Protein AF-A0A550HP83-F1 (afdb_monomer_lite)

Structure (mmCIF, N/CA/C/O backbone):
data_AF-A0A550HP83-F1
#
_entry.id   A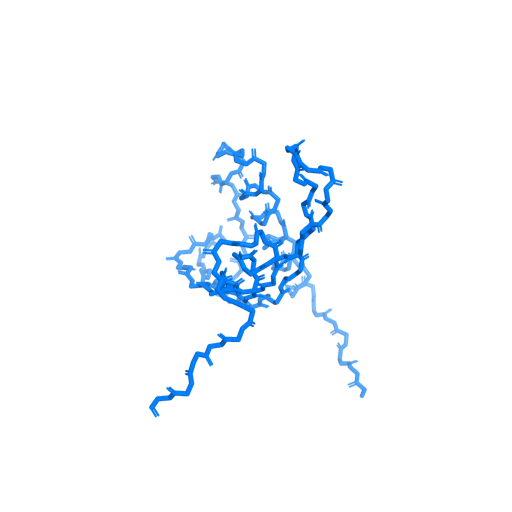F-A0A550HP83-F1
#
loop_
_atom_site.group_PDB
_atom_site.id
_atom_site.type_symbol
_atom_site.label_atom_id
_atom_site.label_alt_id
_atom_site.label_comp_id
_atom_site.label_asym_id
_atom_site.label_entity_id
_atom_site.label_seq_id
_atom_site.pdbx_PDB_ins_code
_atom_site.Cartn_x
_atom_site.Cartn_y
_atom_site.Cartn_z
_atom_site.occupancy
_atom_site.B_iso_or_equiv
_atom_site.auth_seq_id
_atom_site.auth_comp_id
_atom_site.auth_asym_id
_atom_site.auth_atom_id
_atom_site.pdbx_PDB_model_num
ATOM 1 N N . MET A 1 1 ? 19.619 -14.300 10.048 1.00 37.03 1 MET A N 1
ATOM 2 C CA . MET A 1 1 ? 20.664 -13.731 9.173 1.00 37.03 1 MET A CA 1
ATOM 3 C C . MET A 1 1 ? 19.983 -13.416 7.849 1.00 37.03 1 MET A C 1
ATOM 5 O O . MET A 1 1 ? 19.588 -14.354 7.173 1.00 37.03 1 MET A O 1
ATOM 9 N N . SER A 1 2 ? 19.677 -12.144 7.570 1.00 48.91 2 SER A N 1
ATOM 10 C CA . SER A 1 2 ? 18.970 -11.773 6.333 1.00 48.91 2 SER A CA 1
ATOM 11 C C . SER A 1 2 ? 19.954 -11.821 5.171 1.00 48.91 2 SER A C 1
ATOM 13 O O . SER A 1 2 ? 21.043 -11.266 5.288 1.00 48.91 2 SER A O 1
ATOM 15 N N . ALA A 1 3 ? 19.597 -12.496 4.081 1.00 62.59 3 ALA A N 1
ATOM 16 C CA . ALA A 1 3 ? 20.375 -12.430 2.851 1.00 62.59 3 ALA A CA 1
ATOM 17 C C . ALA A 1 3 ? 20.315 -10.999 2.287 1.00 62.59 3 ALA A C 1
ATOM 19 O O . ALA A 1 3 ? 19.254 -10.371 2.305 1.00 62.59 3 ALA A O 1
ATOM 20 N N . GLU A 1 4 ? 21.451 -10.489 1.814 1.00 68.31 4 GLU A N 1
ATOM 21 C CA . GLU A 1 4 ? 21.527 -9.219 1.084 1.00 68.31 4 GLU A CA 1
ATOM 22 C C . GLU A 1 4 ? 20.687 -9.310 -0.204 1.00 68.31 4 GLU A C 1
ATOM 24 O O . GLU A 1 4 ? 20.800 -10.296 -0.942 1.00 68.31 4 GLU A O 1
ATOM 29 N N . PRO A 1 5 ? 19.836 -8.313 -0.502 1.00 74.00 5 PRO A N 1
ATOM 30 C CA . PRO A 1 5 ? 19.007 -8.338 -1.697 1.00 74.00 5 PRO A CA 1
ATOM 31 C C . PRO A 1 5 ? 19.849 -8.204 -2.973 1.00 74.00 5 PRO A C 1
ATOM 33 O O . PRO A 1 5 ? 20.758 -7.375 -3.068 1.00 74.00 5 PRO A O 1
ATOM 36 N N . THR A 1 6 ? 19.503 -9.005 -3.982 1.00 84.81 6 THR A N 1
ATOM 37 C CA . THR A 1 6 ? 20.122 -8.971 -5.314 1.00 84.81 6 THR A CA 1
ATOM 38 C C . THR A 1 6 ? 19.855 -7.640 -6.027 1.00 84.81 6 THR A C 1
ATOM 40 O O . THR A 1 6 ? 18.916 -6.919 -5.688 1.00 84.81 6 THR A O 1
ATOM 43 N N . ALA A 1 7 ? 20.651 -7.313 -7.052 1.00 82.44 7 ALA A N 1
ATOM 44 C CA . ALA A 1 7 ? 20.429 -6.115 -7.871 1.00 82.44 7 ALA A CA 1
ATOM 45 C C . ALA A 1 7 ? 19.024 -6.099 -8.505 1.00 82.44 7 ALA A C 1
ATOM 47 O O . ALA A 1 7 ? 18.352 -5.071 -8.493 1.00 82.44 7 ALA A O 1
ATOM 48 N N . LEU A 1 8 ? 18.549 -7.267 -8.950 1.00 78.94 8 LEU A N 1
ATOM 49 C CA . LEU A 1 8 ? 17.195 -7.449 -9.465 1.00 78.94 8 LEU A CA 1
ATOM 50 C C . LEU A 1 8 ? 16.121 -7.167 -8.406 1.00 78.94 8 LEU A C 1
ATOM 52 O O . LEU A 1 8 ? 15.152 -6.467 -8.675 1.00 78.94 8 LEU A O 1
ATOM 56 N N . SER A 1 9 ? 16.304 -7.673 -7.184 1.00 78.12 9 SER A N 1
ATOM 57 C CA . SER A 1 9 ? 15.377 -7.421 -6.074 1.00 78.12 9 SER A CA 1
ATOM 58 C C . SER A 1 9 ? 15.269 -5.926 -5.747 1.00 78.12 9 SER A C 1
ATOM 60 O O . SER A 1 9 ? 14.172 -5.423 -5.510 1.00 78.12 9 SER A O 1
ATOM 62 N N . LYS A 1 10 ? 16.387 -5.190 -5.818 1.00 82.19 10 LYS A N 1
ATOM 63 C CA . LYS A 1 10 ? 16.417 -3.733 -5.609 1.00 82.19 10 LYS A CA 1
ATOM 64 C C . LYS A 1 10 ? 15.654 -2.973 -6.701 1.00 82.19 10 LYS A C 1
ATOM 66 O O . LYS A 1 10 ? 14.807 -2.154 -6.361 1.00 82.19 10 LYS A O 1
ATOM 71 N N . LEU A 1 11 ? 15.892 -3.287 -7.978 1.00 82.19 11 LEU A N 1
ATOM 72 C CA . LEU A 1 11 ? 15.174 -2.677 -9.109 1.00 82.19 11 LEU A CA 1
ATOM 73 C C . LEU A 1 11 ? 13.666 -2.948 -9.031 1.00 82.19 11 LEU A C 1
ATOM 75 O O . LEU A 1 11 ? 12.838 -2.049 -9.137 1.00 82.19 11 LEU A O 1
ATOM 79 N N . ASN A 1 12 ? 13.305 -4.202 -8.785 1.00 82.81 12 ASN A N 1
ATOM 80 C CA . ASN A 1 12 ? 11.921 -4.624 -8.638 1.00 82.81 12 ASN A CA 1
ATOM 81 C C . ASN A 1 12 ? 11.208 -3.893 -7.483 1.00 82.81 12 ASN A C 1
ATOM 83 O O . ASN A 1 12 ? 10.051 -3.495 -7.620 1.00 82.81 12 ASN A O 1
ATOM 87 N N . ALA A 1 13 ? 11.889 -3.693 -6.351 1.00 80.94 13 ALA A N 1
ATOM 88 C CA . ALA A 1 13 ? 11.354 -2.927 -5.229 1.00 80.94 13 ALA A CA 1
ATOM 89 C C . ALA A 1 13 ? 11.152 -1.445 -5.584 1.00 80.94 13 ALA A C 1
ATOM 91 O O . ALA A 1 13 ? 10.127 -0.869 -5.225 1.00 80.94 13 ALA A O 1
ATOM 92 N N . GLU A 1 14 ? 12.085 -0.840 -6.320 1.00 84.44 14 GLU A N 1
ATOM 93 C CA . GLU A 1 14 ? 11.973 0.542 -6.798 1.00 84.44 14 GLU A CA 1
ATOM 94 C C . GLU A 1 14 ? 10.740 0.739 -7.689 1.00 84.44 14 GLU A C 1
ATOM 96 O O . GLU A 1 14 ? 9.963 1.670 -7.477 1.00 84.44 14 GLU A O 1
ATOM 101 N N . VAL A 1 15 ? 10.496 -0.191 -8.615 1.00 83.81 15 VAL A N 1
ATOM 102 C CA . VAL A 1 15 ? 9.313 -0.184 -9.489 1.00 83.81 15 VAL A CA 1
ATOM 103 C C . VAL A 1 15 ? 8.019 -0.210 -8.680 1.00 83.81 15 VAL A C 1
ATOM 105 O O . VAL A 1 15 ? 7.096 0.557 -8.959 1.00 83.81 15 VAL A O 1
ATOM 108 N N . VAL A 1 16 ? 7.949 -1.051 -7.644 1.00 79.75 16 VAL A N 1
ATOM 109 C CA . VAL A 1 16 ? 6.762 -1.114 -6.784 1.00 79.75 16 VAL A CA 1
ATOM 110 C C . VAL A 1 16 ? 6.600 0.153 -5.947 1.00 79.75 16 VAL A C 1
ATOM 112 O O . VAL A 1 16 ? 5.487 0.658 -5.823 1.00 79.75 16 VAL A O 1
ATOM 115 N N . LEU A 1 17 ? 7.679 0.698 -5.386 1.00 83.12 17 LEU A N 1
ATOM 116 C CA . LEU A 1 17 ? 7.619 1.945 -4.616 1.00 83.12 17 LEU A CA 1
ATOM 117 C C . LEU A 1 17 ? 7.177 3.127 -5.488 1.00 83.12 17 LEU A C 1
ATOM 119 O O . LEU A 1 17 ? 6.402 3.969 -5.031 1.00 83.12 17 LEU A O 1
ATOM 123 N N . ARG A 1 18 ? 7.610 3.170 -6.752 1.00 83.38 18 ARG A N 1
ATOM 124 C CA . ARG A 1 18 ? 7.149 4.161 -7.729 1.00 83.38 18 ARG A CA 1
ATOM 125 C C . ARG A 1 18 ? 5.662 3.984 -8.045 1.00 83.38 18 ARG A C 1
ATOM 127 O O . ARG A 1 18 ? 4.926 4.961 -7.992 1.00 83.38 18 ARG A O 1
ATOM 134 N N . TYR A 1 19 ? 5.188 2.750 -8.243 1.00 82.38 19 TYR A N 1
ATOM 135 C CA . TYR A 1 19 ? 3.750 2.473 -8.360 1.00 82.38 19 TYR A CA 1
ATOM 136 C C . TYR A 1 19 ? 2.954 2.949 -7.135 1.00 82.38 19 TYR A C 1
ATOM 138 O O . TYR A 1 19 ? 1.907 3.574 -7.286 1.00 82.38 19 TYR A O 1
ATOM 146 N N . LEU A 1 20 ? 3.431 2.663 -5.916 1.00 78.75 20 LEU A N 1
ATOM 147 C CA . LEU A 1 20 ? 2.763 3.088 -4.682 1.00 78.75 20 LEU A CA 1
ATOM 148 C C . LEU A 1 20 ? 2.619 4.607 -4.619 1.00 78.75 20 LEU A C 1
ATOM 150 O O . LEU A 1 20 ? 1.528 5.094 -4.342 1.00 78.75 20 LEU A O 1
ATOM 154 N N . ARG A 1 21 ? 3.690 5.333 -4.942 1.00 82.62 21 ARG A N 1
ATOM 155 C CA . ARG A 1 21 ? 3.678 6.795 -5.020 1.00 82.62 21 ARG A CA 1
ATOM 156 C C . ARG A 1 21 ? 2.635 7.289 -6.018 1.00 82.62 21 ARG A C 1
ATOM 158 O O . ARG A 1 21 ? 1.813 8.117 -5.656 1.00 82.62 21 ARG A O 1
ATOM 165 N N . VAL A 1 22 ? 2.641 6.749 -7.236 1.00 82.75 22 VAL A N 1
ATOM 166 C CA . VAL A 1 22 ? 1.677 7.108 -8.286 1.00 82.75 22 VAL A CA 1
ATOM 167 C C . VAL A 1 22 ? 0.236 6.849 -7.845 1.00 82.75 22 VAL A C 1
ATOM 169 O O . VAL 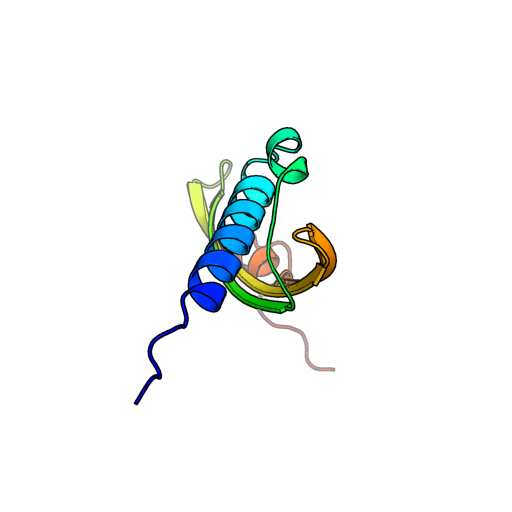A 1 22 ? -0.647 7.669 -8.082 1.00 82.75 22 VAL A O 1
ATOM 172 N N . PHE A 1 23 ? -0.016 5.730 -7.165 1.00 76.75 23 PHE A N 1
ATOM 173 C CA . PHE A 1 23 ? -1.332 5.419 -6.613 1.00 76.75 23 PHE A CA 1
ATOM 174 C C . PHE A 1 23 ? -1.799 6.476 -5.599 1.00 76.75 23 PHE A C 1
ATOM 176 O O . PHE A 1 23 ? -2.968 6.863 -5.610 1.00 76.75 23 PHE A O 1
ATOM 183 N N . GLU A 1 24 ? -0.900 6.959 -4.741 1.00 78.00 24 GLU A N 1
ATOM 184 C CA . GLU A 1 24 ? -1.210 7.997 -3.753 1.00 78.00 24 GLU A CA 1
ATOM 185 C C . GLU A 1 24 ? -1.414 9.373 -4.384 1.00 78.00 24 GLU A C 1
ATOM 187 O O . GLU A 1 24 ? -2.377 10.066 -4.056 1.00 78.00 24 GLU A O 1
ATOM 192 N N . THR A 1 25 ? -0.530 9.768 -5.300 1.00 81.69 25 THR A N 1
ATOM 193 C CA . THR A 1 25 ? -0.581 11.080 -5.961 1.00 81.69 25 THR A CA 1
ATOM 194 C C . THR A 1 25 ? -1.633 11.146 -7.062 1.00 81.69 25 THR A C 1
ATOM 196 O O . THR A 1 25 ? -2.009 12.240 -7.477 1.00 81.69 25 THR A O 1
ATOM 199 N N . ARG A 1 26 ? -2.130 9.989 -7.516 1.00 76.06 26 ARG A N 1
ATOM 200 C CA . ARG A 1 26 ? -3.002 9.821 -8.688 1.00 76.06 26 ARG A CA 1
ATOM 201 C C . ARG A 1 26 ? -2.375 10.338 -9.990 1.00 76.06 26 ARG A C 1
ATOM 203 O O . ARG A 1 26 ? -3.101 10.737 -10.898 1.00 76.06 26 ARG A O 1
ATOM 210 N N . ASP A 1 27 ? -1.047 10.311 -10.092 1.00 81.56 27 ASP A N 1
ATOM 211 C CA . ASP A 1 27 ? -0.306 10.724 -11.292 1.00 81.56 27 ASP A CA 1
ATOM 212 C C . ASP A 1 27 ? -0.297 9.608 -12.352 1.00 81.56 27 ASP A C 1
ATOM 214 O O . ASP A 1 27 ? 0.631 8.806 -12.459 1.00 81.56 27 ASP A O 1
ATOM 218 N N . LEU A 1 28 ? -1.394 9.498 -13.102 1.00 70.56 28 LEU A N 1
ATOM 219 C CA . LEU A 1 28 ? -1.612 8.390 -14.037 1.00 70.56 28 LEU A CA 1
ATOM 220 C C . LEU A 1 28 ? -0.651 8.384 -15.237 1.00 70.56 28 LEU A C 1
ATOM 222 O O . LEU A 1 28 ? -0.469 7.323 -15.835 1.00 70.56 28 LEU A O 1
ATOM 226 N N . ASP A 1 29 ? -0.031 9.515 -15.576 1.00 75.19 29 ASP A N 1
ATOM 227 C CA . ASP A 1 29 ? 0.910 9.599 -16.698 1.00 75.19 29 ASP A CA 1
ATOM 228 C C . ASP A 1 29 ? 2.233 8.892 -16.356 1.00 75.19 29 ASP A C 1
ATOM 230 O O . ASP A 1 29 ? 2.803 8.182 -17.187 1.00 75.19 29 ASP A O 1
ATOM 234 N N . GLU A 1 30 ? 2.677 8.979 -15.098 1.00 70.62 30 GLU A N 1
ATOM 235 C CA . GLU A 1 30 ? 3.879 8.299 -14.600 1.00 70.62 30 GLU A CA 1
ATOM 236 C C . GLU A 1 30 ? 3.728 6.759 -14.568 1.00 70.62 30 GLU A C 1
ATOM 238 O O . GLU A 1 30 ? 4.714 6.017 -14.648 1.00 70.62 30 GLU A O 1
ATOM 243 N N . LEU A 1 31 ? 2.491 6.253 -14.500 1.00 66.25 31 LEU A N 1
ATOM 244 C CA . LEU A 1 31 ? 2.191 4.818 -14.429 1.00 66.25 31 LEU A CA 1
ATOM 245 C C . LEU A 1 31 ? 2.619 4.049 -15.689 1.00 66.25 31 LEU A C 1
ATOM 247 O O . LEU A 1 31 ? 2.947 2.862 -15.607 1.00 66.25 31 LEU A O 1
ATOM 251 N N . ALA A 1 32 ? 2.602 4.702 -16.854 1.00 60.47 32 ALA A N 1
ATOM 252 C CA . ALA A 1 32 ? 2.771 4.051 -18.152 1.00 60.47 32 ALA A CA 1
ATOM 253 C C .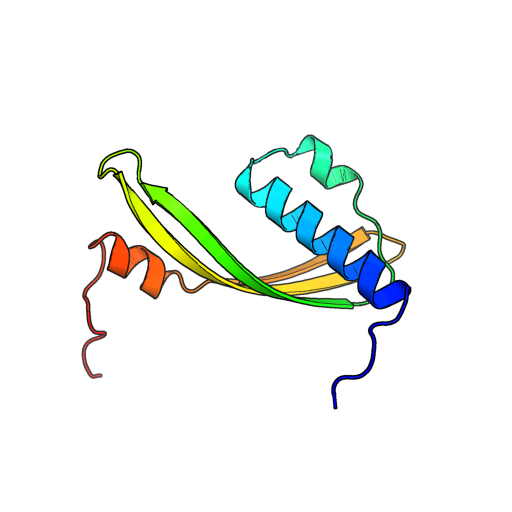 ALA A 1 32 ? 4.184 3.477 -18.401 1.00 60.47 32 ALA A C 1
ATOM 255 O O . ALA A 1 32 ? 4.366 2.694 -19.335 1.00 60.47 32 ALA A O 1
ATOM 256 N N . GLU A 1 33 ? 5.176 3.818 -17.571 1.00 63.19 33 GLU A N 1
ATOM 257 C CA . GLU A 1 33 ? 6.605 3.580 -17.840 1.00 63.19 33 GLU A CA 1
ATOM 258 C C . GLU A 1 33 ? 7.318 2.650 -16.829 1.00 63.19 33 GLU A C 1
ATOM 260 O O . GLU A 1 33 ? 8.528 2.753 -16.624 1.00 63.19 33 GLU A O 1
ATOM 265 N N . LEU A 1 34 ? 6.606 1.751 -16.144 1.00 65.56 34 LEU A N 1
ATOM 266 C CA . LEU A 1 34 ? 7.192 0.906 -15.084 1.00 65.56 34 LEU A CA 1
ATOM 267 C C . LEU A 1 34 ? 7.758 -0.437 -15.590 1.00 65.56 34 LEU A C 1
ATOM 269 O O . LEU A 1 34 ? 7.002 -1.212 -16.167 1.00 65.56 34 LEU A O 1
ATOM 273 N N . VAL A 1 35 ? 9.041 -0.745 -15.288 1.00 63.38 35 VAL A N 1
ATOM 274 C CA . VAL A 1 35 ? 9.809 -1.892 -15.842 1.00 63.38 35 VAL A CA 1
ATOM 275 C C . VAL A 1 35 ? 10.534 -2.782 -14.811 1.00 63.38 35 VAL A C 1
ATOM 277 O O . VAL A 1 35 ? 11.469 -2.314 -14.180 1.00 63.38 35 VAL A O 1
ATOM 280 N N . ALA A 1 36 ? 10.175 -4.080 -14.688 1.00 65.25 36 ALA A N 1
ATOM 281 C CA . ALA A 1 36 ? 10.907 -5.119 -13.922 1.00 65.25 36 ALA A CA 1
ATOM 282 C C . ALA A 1 36 ? 10.684 -6.596 -14.398 1.00 65.25 36 ALA A C 1
ATOM 284 O O . ALA A 1 36 ? 9.813 -6.843 -15.232 1.00 65.25 36 ALA A O 1
ATOM 285 N N . GLU A 1 37 ? 11.471 -7.577 -13.902 1.00 64.12 37 GLU A N 1
ATOM 286 C CA . GLU A 1 37 ? 11.614 -8.911 -14.551 1.00 64.12 37 GLU A CA 1
ATOM 287 C C . GLU A 1 37 ? 10.509 -9.956 -14.260 1.00 64.12 37 GLU A C 1
ATOM 289 O O . GLU A 1 37 ? 9.912 -10.403 -15.229 1.00 64.12 37 GLU A O 1
ATOM 294 N N . ASP A 1 38 ? 10.181 -10.341 -13.008 1.00 77.19 38 ASP A N 1
ATOM 295 C CA . ASP A 1 38 ? 9.324 -11.540 -12.783 1.00 77.19 38 ASP A CA 1
ATOM 296 C C . ASP A 1 38 ? 8.157 -11.395 -11.772 1.00 77.19 38 ASP A C 1
ATOM 298 O O . ASP A 1 38 ? 6.988 -11.447 -12.163 1.00 77.19 38 ASP A O 1
ATOM 302 N N . ARG A 1 39 ? 8.400 -11.245 -10.457 1.00 81.38 39 ARG A N 1
ATOM 303 C CA . ARG A 1 39 ? 7.338 -11.068 -9.431 1.00 81.38 39 ARG A CA 1
ATOM 304 C C . ARG A 1 39 ? 7.830 -10.322 -8.197 1.00 81.38 39 ARG A C 1
ATOM 306 O O . ARG A 1 39 ? 8.979 -10.489 -7.792 1.00 81.38 39 ARG A O 1
ATOM 313 N N . VAL A 1 40 ? 6.939 -9.564 -7.555 1.00 83.75 40 VAL A N 1
ATOM 314 C CA . VAL A 1 40 ? 7.234 -8.834 -6.308 1.00 83.75 40 VAL A CA 1
ATOM 315 C C . VAL A 1 40 ? 6.030 -8.850 -5.384 1.00 83.75 40 VAL A C 1
ATOM 317 O O . VAL A 1 40 ? 4.913 -8.616 -5.835 1.00 83.75 40 VAL A O 1
ATOM 320 N N . ALA A 1 41 ? 6.264 -9.066 -4.090 1.00 82.88 41 ALA A N 1
ATOM 321 C CA . ALA A 1 41 ? 5.278 -8.824 -3.047 1.00 82.88 41 ALA A CA 1
ATOM 322 C C . ALA A 1 41 ? 5.791 -7.742 -2.094 1.00 82.88 41 ALA A C 1
ATOM 324 O O . ALA A 1 41 ? 6.957 -7.757 -1.701 1.00 82.88 41 ALA A O 1
ATOM 325 N N . THR A 1 42 ? 4.919 -6.816 -1.711 1.00 83.06 42 THR A N 1
ATOM 326 C CA . THR A 1 42 ? 5.235 -5.738 -0.774 1.00 83.06 42 THR A CA 1
ATOM 327 C C . THR A 1 42 ? 4.160 -5.637 0.285 1.00 83.06 42 THR A C 1
ATOM 329 O O . THR A 1 42 ? 2.985 -5.485 -0.050 1.00 83.06 42 THR A O 1
ATOM 332 N N . ALA A 1 43 ? 4.567 -5.653 1.550 1.00 85.69 43 ALA A N 1
ATOM 333 C CA . ALA A 1 43 ? 3.757 -5.089 2.617 1.00 85.69 43 ALA A CA 1
ATOM 334 C C . ALA A 1 43 ? 3.981 -3.574 2.644 1.00 85.69 43 ALA A C 1
ATOM 336 O O . ALA A 1 43 ? 5.104 -3.113 2.429 1.00 85.69 43 ALA A O 1
ATOM 337 N N . PHE A 1 44 ? 2.925 -2.807 2.885 1.00 86.81 44 PHE A N 1
ATOM 338 C CA . PHE A 1 44 ? 3.006 -1.357 2.983 1.00 86.81 44 PHE A CA 1
ATOM 339 C C . PHE A 1 44 ? 2.310 -0.852 4.242 1.00 86.81 44 PHE A C 1
ATOM 341 O O . PHE A 1 44 ? 1.354 -1.459 4.729 1.00 86.81 44 PHE A O 1
ATOM 348 N N . THR A 1 45 ? 2.780 0.304 4.700 1.00 90.06 45 THR A N 1
ATOM 349 C CA . THR A 1 45 ? 2.123 1.158 5.686 1.00 90.06 45 THR A CA 1
ATOM 350 C C . THR A 1 45 ? 2.135 2.568 5.118 1.00 90.06 45 THR A C 1
ATOM 352 O O . THR A 1 45 ? 3.207 3.086 4.810 1.00 90.06 45 THR A O 1
ATOM 355 N N . LEU A 1 46 ? 0.960 3.163 4.954 1.00 89.62 46 LEU A N 1
ATOM 356 C CA . LEU A 1 46 ? 0.769 4.521 4.454 1.00 89.62 46 LEU A CA 1
ATOM 357 C C . LEU A 1 46 ? 0.097 5.345 5.549 1.00 89.62 46 LEU A C 1
ATOM 359 O O . LEU A 1 46 ? -0.837 4.864 6.194 1.00 89.62 46 LEU A O 1
ATOM 363 N N . THR A 1 47 ? 0.574 6.568 5.757 1.00 90.00 47 THR A N 1
ATOM 364 C CA . THR A 1 47 ? 0.013 7.496 6.743 1.00 90.00 47 THR A CA 1
ATOM 365 C C . THR A 1 47 ? -0.563 8.702 6.018 1.00 90.00 47 THR A C 1
ATOM 367 O O . THR A 1 47 ? 0.129 9.330 5.221 1.00 90.00 47 THR A O 1
ATOM 370 N N . TYR A 1 48 ? -1.816 9.035 6.315 1.00 86.25 48 TYR A N 1
ATOM 371 C CA . TYR A 1 48 ? -2.537 10.165 5.734 1.00 86.25 48 TYR A CA 1
ATOM 372 C C . TYR A 1 48 ? -3.008 11.105 6.830 1.00 86.25 48 TYR A C 1
ATOM 374 O O . TYR A 1 48 ? -3.559 10.642 7.823 1.00 86.25 48 TYR A O 1
ATOM 382 N N . THR A 1 49 ? -2.900 12.411 6.623 1.00 90.38 49 THR A N 1
ATOM 383 C CA . THR A 1 49 ? -3.573 13.383 7.489 1.00 90.38 49 THR A CA 1
ATOM 384 C C . THR A 1 49 ? -4.992 13.614 6.970 1.00 90.38 49 THR A C 1
ATOM 386 O O . THR A 1 49 ? -5.201 13.924 5.801 1.00 90.38 49 THR A O 1
ATOM 389 N N . HIS A 1 50 ? -5.993 13.430 7.826 1.00 88.38 50 HIS A N 1
ATOM 390 C CA . HIS A 1 50 ? -7.399 13.591 7.473 1.00 88.38 50 HIS A CA 1
ATOM 391 C C . HIS A 1 50 ? -7.806 15.065 7.499 1.00 88.38 50 HIS A C 1
ATOM 393 O O . HIS A 1 50 ? -8.079 15.597 8.576 1.00 88.38 50 HIS A O 1
ATOM 399 N N . ASP A 1 51 ? -7.938 15.697 6.334 1.00 85.94 51 ASP A N 1
ATOM 400 C CA . ASP A 1 51 ? -8.190 17.141 6.181 1.00 85.94 51 ASP A CA 1
ATOM 401 C C . ASP A 1 51 ? -9.281 17.710 7.102 1.00 85.94 51 ASP A C 1
ATOM 403 O O . ASP A 1 51 ? -9.104 18.766 7.703 1.00 85.94 51 ASP A O 1
ATOM 407 N N . LEU A 1 52 ? -10.404 16.999 7.275 1.00 86.81 52 LEU A N 1
ATOM 408 C CA . LEU A 1 52 ? -11.515 17.487 8.104 1.00 86.81 52 LEU A CA 1
ATOM 409 C C . LEU A 1 52 ? -11.246 17.419 9.614 1.00 86.81 52 LEU A C 1
ATOM 411 O O . LEU A 1 52 ? -11.867 18.160 10.368 1.00 86.81 52 LEU A O 1
ATOM 415 N N . THR A 1 53 ? -10.396 16.495 10.079 1.00 87.44 53 THR A N 1
ATOM 416 C CA . THR A 1 53 ? -10.169 16.286 11.528 1.00 87.44 53 THR A CA 1
ATOM 417 C C . THR A 1 53 ? -8.746 16.606 11.972 1.00 87.44 53 THR A C 1
ATOM 419 O O . THR A 1 53 ? -8.490 16.654 13.171 1.00 87.44 53 THR A O 1
ATOM 422 N N . GLY A 1 54 ? -7.819 16.798 11.031 1.00 90.75 54 GLY A N 1
ATOM 423 C CA . GLY A 1 54 ? -6.388 16.958 11.280 1.00 90.75 54 GLY A CA 1
ATOM 424 C C . GLY A 1 54 ? -5.704 15.715 11.858 1.00 90.75 54 GLY A C 1
ATOM 425 O O . GLY A 1 54 ? -4.544 15.796 12.242 1.00 90.75 54 GLY A O 1
ATOM 426 N N . ARG A 1 55 ? -6.408 14.581 11.972 1.00 90.44 55 ARG A N 1
ATOM 427 C CA . ARG A 1 55 ? -5.862 13.350 12.553 1.00 90.44 55 ARG A CA 1
ATOM 428 C C . ARG A 1 55 ? -5.103 12.550 11.512 1.00 90.44 55 ARG A C 1
ATOM 430 O O . ARG A 1 55 ? -5.587 12.398 10.393 1.00 90.44 55 ARG A O 1
ATOM 437 N N . ASP A 1 56 ? -3.990 11.961 11.923 1.00 93.81 56 ASP A N 1
ATOM 438 C CA . ASP A 1 56 ? -3.292 10.983 11.102 1.00 93.81 56 ASP A CA 1
ATOM 439 C C . ASP A 1 56 ? -4.017 9.632 11.137 1.00 93.81 56 ASP A C 1
ATOM 441 O O . ASP A 1 56 ? -4.453 9.153 12.186 1.00 93.81 56 ASP A O 1
ATOM 445 N N . LEU A 1 57 ? -4.145 9.023 9.966 1.00 93.81 57 LEU A N 1
ATOM 446 C CA . LEU A 1 57 ? -4.741 7.719 9.721 1.00 93.81 57 LEU A CA 1
ATOM 447 C C . LEU A 1 57 ? -3.676 6.816 9.122 1.00 93.81 57 LEU A C 1
ATOM 449 O O . LEU A 1 57 ? -2.938 7.232 8.232 1.00 93.81 57 LEU A O 1
ATOM 453 N N . THR A 1 58 ? -3.621 5.571 9.575 1.00 94.00 58 THR A N 1
ATOM 454 C CA . THR A 1 58 ? -2.693 4.573 9.044 1.00 94.00 58 THR A CA 1
ATOM 455 C C . THR A 1 58 ? -3.446 3.534 8.227 1.00 94.00 58 THR A C 1
ATOM 457 O O . THR A 1 58 ? -4.420 2.951 8.698 1.00 94.00 58 THR A O 1
ATOM 460 N N . MET A 1 59 ? -2.973 3.259 7.019 1.00 92.69 59 MET A N 1
ATOM 461 C CA . MET A 1 59 ? -3.465 2.189 6.162 1.00 92.69 59 MET A CA 1
ATOM 462 C C . MET A 1 59 ? -2.351 1.177 5.935 1.00 92.69 59 MET A C 1
ATOM 464 O O . MET A 1 59 ? -1.249 1.537 5.528 1.00 92.69 59 MET A O 1
ATOM 468 N N . THR A 1 60 ? -2.639 -0.095 6.170 1.00 93.19 60 THR A N 1
ATOM 469 C CA . THR A 1 60 ? -1.706 -1.189 5.899 1.00 93.19 60 THR A CA 1
ATOM 470 C C . THR A 1 60 ? -2.265 -2.097 4.819 1.00 93.19 60 THR A C 1
ATOM 472 O O . THR A 1 60 ? -3.465 -2.111 4.538 1.00 93.19 60 THR A O 1
ATOM 475 N N . GLY A 1 61 ? -1.392 -2.865 4.184 1.00 91.06 61 GLY A N 1
ATOM 476 C CA . GLY A 1 61 ? -1.829 -3.861 3.223 1.00 91.06 61 GLY A CA 1
ATOM 477 C C . GLY A 1 61 ? -0.680 -4.610 2.589 1.00 91.06 61 GLY A C 1
ATOM 478 O O . GLY A 1 61 ? 0.495 -4.389 2.893 1.00 91.06 61 GLY A O 1
ATOM 479 N N . ILE A 1 62 ? -1.043 -5.512 1.688 1.00 88.19 62 ILE A N 1
ATOM 480 C CA . ILE A 1 62 ? -0.114 -6.313 0.904 1.00 88.19 62 ILE A CA 1
ATOM 481 C C . ILE A 1 62 ? -0.477 -6.151 -0.564 1.00 88.19 62 ILE A C 1
ATOM 483 O O . ILE A 1 62 ? -1.646 -6.164 -0.944 1.00 88.19 62 ILE A O 1
ATOM 487 N N . LYS A 1 63 ? 0.544 -6.013 -1.401 1.00 87.44 63 LYS A N 1
ATOM 488 C CA . LYS A 1 63 ? 0.423 -5.966 -2.855 1.00 87.44 63 LYS A CA 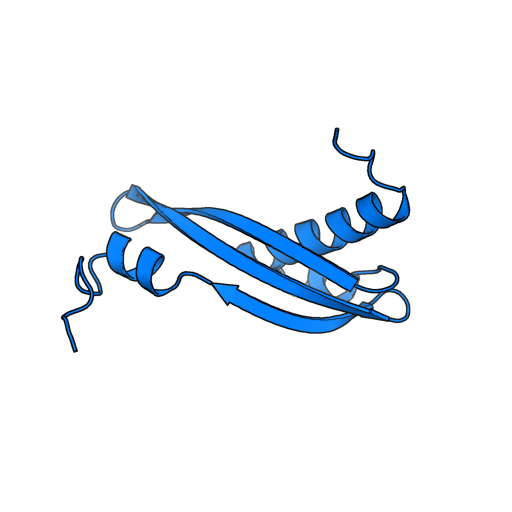1
ATOM 489 C C . LYS A 1 63 ? 1.334 -7.018 -3.468 1.00 87.44 63 LYS A C 1
ATOM 491 O O . LYS A 1 63 ? 2.429 -7.255 -2.966 1.00 87.44 63 LYS A O 1
ATOM 496 N N . SER A 1 64 ? 0.874 -7.639 -4.540 1.00 86.00 64 SER A N 1
ATOM 497 C CA . SER A 1 64 ? 1.568 -8.648 -5.324 1.00 86.00 64 SER A CA 1
ATOM 498 C C . SER A 1 64 ? 1.470 -8.275 -6.794 1.00 86.00 64 SER A C 1
ATOM 500 O O . SER A 1 64 ? 0.399 -7.926 -7.294 1.00 86.00 64 SER A O 1
ATOM 502 N N . TYR A 1 65 ? 2.597 -8.356 -7.484 1.00 86.88 65 TYR A N 1
ATOM 503 C CA . TYR A 1 65 ? 2.729 -7.965 -8.877 1.00 86.88 65 TYR A CA 1
ATOM 504 C C . TYR A 1 65 ? 3.330 -9.125 -9.656 1.00 86.88 65 TYR A C 1
ATOM 506 O O . TYR A 1 65 ? 4.348 -9.694 -9.242 1.00 86.88 65 TYR A O 1
ATOM 514 N N . ARG A 1 66 ? 2.727 -9.451 -10.802 1.00 86.62 66 ARG A N 1
ATOM 515 C CA . ARG A 1 66 ? 3.406 -10.216 -11.851 1.00 86.62 66 ARG A CA 1
ATOM 516 C C . ARG A 1 66 ? 3.936 -9.246 -12.881 1.00 86.62 66 ARG A C 1
ATOM 518 O O . ARG A 1 66 ? 3.205 -8.369 -13.346 1.00 86.62 66 ARG A O 1
ATOM 525 N N . LEU A 1 67 ? 5.196 -9.437 -13.231 1.00 83.56 67 LEU A N 1
ATOM 526 C CA . LEU A 1 67 ? 5.884 -8.622 -14.204 1.00 83.56 67 LEU A CA 1
ATOM 527 C C . LEU A 1 67 ? 6.234 -9.469 -15.429 1.00 83.56 67 LEU A C 1
ATOM 529 O O . LEU A 1 67 ? 6.308 -10.695 -15.351 1.00 83.56 67 LEU A O 1
ATOM 533 N N . SER A 1 68 ? 6.310 -8.826 -16.588 1.00 79.88 68 SER A N 1
ATOM 534 C CA . SER A 1 68 ? 6.719 -9.448 -17.848 1.00 79.88 68 SER A CA 1
ATOM 535 C C . SER A 1 68 ? 7.241 -8.371 -18.783 1.00 79.88 68 SER A C 1
ATOM 537 O O . SER A 1 68 ? 6.616 -7.319 -18.900 1.00 79.88 68 SER A O 1
ATOM 539 N N . GLU A 1 69 ? 8.398 -8.628 -19.402 1.00 80.12 69 GLU A N 1
ATOM 540 C CA . GLU A 1 69 ? 9.085 -7.688 -20.304 1.00 80.12 69 GLU A CA 1
ATOM 541 C C . GLU A 1 69 ? 9.222 -6.286 -19.719 1.00 80.12 69 GLU A C 1
ATOM 543 O O . GLU A 1 69 ? 9.115 -5.275 -20.416 1.00 80.12 69 GLU A O 1
ATOM 548 N N . GLY A 1 70 ? 9.415 -6.212 -18.406 1.00 71.88 70 GLY A N 1
ATOM 549 C CA . GLY A 1 70 ? 9.480 -4.918 -17.792 1.00 71.88 70 GLY A CA 1
ATOM 550 C C . GLY A 1 70 ? 8.144 -4.185 -17.792 1.00 71.88 70 GLY A C 1
ATOM 551 O O . GLY A 1 70 ? 8.109 -3.012 -18.126 1.00 71.88 70 GLY A O 1
ATOM 552 N N . ARG A 1 71 ? 7.035 -4.842 -17.459 1.00 76.81 71 ARG A N 1
ATOM 553 C CA . ARG A 1 71 ? 5.743 -4.193 -17.190 1.00 76.81 71 ARG A CA 1
ATOM 554 C C . ARG A 1 71 ? 4.995 -4.952 -16.118 1.00 76.81 71 ARG A C 1
ATOM 556 O O . ARG A 1 71 ? 5.084 -6.177 -16.060 1.00 76.81 71 ARG A O 1
ATOM 563 N N . ILE A 1 72 ? 4.216 -4.245 -15.304 1.00 84.06 72 ILE A N 1
ATOM 564 C CA . ILE A 1 72 ? 3.223 -4.889 -14.440 1.00 84.06 72 ILE A CA 1
ATOM 565 C C . ILE A 1 72 ? 2.098 -5.402 -15.344 1.00 84.06 72 ILE A C 1
ATOM 567 O O . ILE A 1 72 ? 1.404 -4.623 -15.991 1.00 84.06 72 ILE A O 1
ATOM 571 N N . VAL A 1 73 ? 1.928 -6.720 -15.394 1.00 85.44 73 VAL A N 1
ATOM 572 C CA .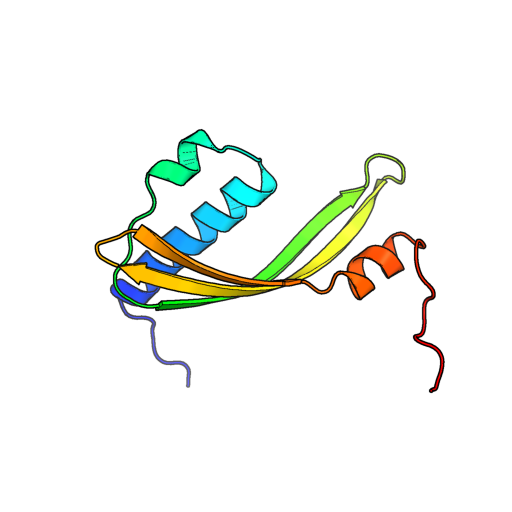 VAL A 1 73 ? 0.933 -7.411 -16.238 1.00 85.44 73 VAL A CA 1
ATOM 573 C C . VAL A 1 73 ? -0.170 -8.080 -15.419 1.00 85.44 73 VAL A C 1
ATOM 575 O O . VAL A 1 73 ? -1.139 -8.590 -15.976 1.00 85.44 73 VAL A O 1
ATOM 578 N N . GLU A 1 74 ? -0.022 -8.103 -14.096 1.00 86.12 74 GLU A N 1
ATOM 579 C CA . GLU A 1 74 ? -1.036 -8.553 -13.148 1.00 86.12 74 GLU A CA 1
ATOM 580 C C . GLU A 1 74 ? -0.790 -7.884 -11.800 1.00 86.12 74 GLU A C 1
ATOM 582 O O . GLU A 1 74 ? 0.358 -7.747 -11.366 1.00 86.12 74 GLU A O 1
ATOM 587 N N . PHE A 1 75 ? -1.872 -7.512 -11.129 1.00 85.50 75 PHE A N 1
ATOM 588 C CA . PHE A 1 75 ? -1.844 -6.924 -9.803 1.00 85.50 75 PHE A CA 1
ATOM 589 C C . PHE A 1 75 ? -2.901 -7.596 -8.933 1.00 85.50 75 PHE A C 1
ATOM 591 O O . PHE A 1 75 ? -4.070 -7.664 -9.308 1.00 85.50 75 PHE A O 1
ATOM 598 N N . TRP A 1 76 ? -2.476 -8.042 -7.755 1.00 87.88 76 TRP A N 1
ATOM 599 C CA . TRP A 1 76 ? -3.350 -8.419 -6.653 1.00 87.88 76 TRP A CA 1
ATOM 600 C C . TRP A 1 76 ? -2.959 -7.600 -5.438 1.00 87.88 76 TRP A C 1
ATOM 602 O O . TRP A 1 76 ? -1.776 -7.431 -5.150 1.00 87.88 76 TRP A O 1
ATOM 612 N N . GLY A 1 77 ? -3.931 -7.107 -4.690 1.00 88.56 77 GLY A N 1
ATOM 613 C CA . GLY A 1 77 ? -3.640 -6.405 -3.456 1.00 88.56 77 GLY A CA 1
ATOM 614 C C . GLY A 1 77 ? -4.828 -6.425 -2.528 1.00 88.56 77 GLY A C 1
ATOM 615 O O . GLY A 1 77 ? -5.962 -6.308 -2.976 1.00 88.56 77 GLY A O 1
ATOM 616 N N . GLU A 1 78 ? -4.526 -6.542 -1.245 1.00 92.75 78 GLU A N 1
ATOM 617 C CA . GLU A 1 78 ? -5.495 -6.440 -0.168 1.00 92.75 78 GLU A CA 1
ATOM 618 C C . GLU A 1 78 ? -5.033 -5.321 0.760 1.00 92.75 78 GLU A C 1
ATOM 620 O O . GLU A 1 78 ? -3.846 -5.183 1.071 1.00 92.75 78 GLU A O 1
ATOM 625 N N . THR A 1 79 ? -5.975 -4.494 1.180 1.00 94.06 79 THR A N 1
ATOM 626 C CA . THR A 1 79 ? -5.740 -3.402 2.122 1.00 94.06 79 THR A CA 1
ATOM 627 C C . THR A 1 79 ? -6.572 -3.664 3.362 1.00 94.06 79 THR A C 1
ATOM 629 O O . THR A 1 79 ? -7.701 -4.139 3.240 1.00 94.06 79 THR A O 1
ATOM 632 N N . ASP A 1 80 ? -6.059 -3.313 4.542 1.00 94.56 80 ASP A N 1
ATOM 633 C CA . ASP A 1 80 ? -6.848 -3.291 5.774 1.00 94.56 80 ASP A CA 1
ATOM 634 C C . ASP A 1 80 ? -7.853 -2.126 5.748 1.00 94.56 80 ASP A C 1
ATOM 636 O O . ASP A 1 80 ? -7.709 -1.094 6.410 1.00 94.56 80 ASP A O 1
ATOM 640 N N . LEU A 1 81 ? -8.878 -2.281 4.910 1.00 92.81 81 LEU A N 1
ATOM 641 C CA . LEU A 1 81 ? -9.944 -1.306 4.750 1.00 92.81 81 LEU A CA 1
ATOM 642 C C . LEU A 1 81 ? -10.762 -1.188 6.037 1.00 92.81 81 LEU A C 1
ATOM 644 O O . LEU A 1 81 ? -11.153 -0.085 6.407 1.00 92.81 81 LEU A O 1
ATOM 648 N N . TYR A 1 82 ? -10.990 -2.298 6.745 1.00 93.94 82 TYR A N 1
ATOM 649 C CA . TYR A 1 82 ? -11.694 -2.270 8.024 1.00 93.94 82 TYR A CA 1
ATOM 650 C C . TYR A 1 82 ? -10.931 -1.430 9.052 1.00 93.94 82 TYR A 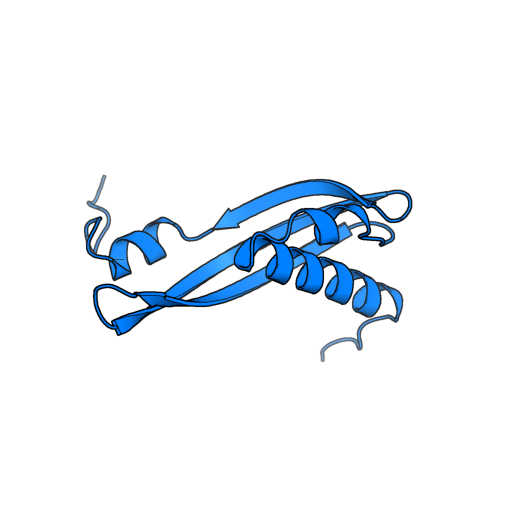C 1
ATOM 652 O O . TYR A 1 82 ? -11.510 -0.523 9.649 1.00 93.94 82 TYR A O 1
ATOM 660 N N . GLY A 1 83 ? -9.626 -1.661 9.218 1.00 93.06 83 GLY A N 1
ATOM 661 C CA . GLY A 1 83 ? -8.775 -0.885 10.114 1.00 93.06 83 GLY A CA 1
ATOM 662 C C . GLY A 1 83 ? -8.745 0.602 9.768 1.00 93.06 83 GLY A C 1
ATOM 663 O O . GLY A 1 83 ? -8.781 1.437 10.677 1.00 93.06 83 GLY A O 1
ATOM 664 N N . LEU A 1 84 ? -8.749 0.956 8.478 1.00 93.44 84 LEU A N 1
ATOM 665 C CA . LEU A 1 84 ? -8.863 2.348 8.033 1.00 93.44 84 LEU A CA 1
ATOM 666 C C . LEU A 1 84 ? -10.230 2.958 8.388 1.00 93.44 84 LEU A C 1
ATOM 668 O O . LEU A 1 84 ? -10.294 4.020 9.011 1.00 93.44 84 LEU A O 1
ATOM 672 N N . LEU A 1 85 ? -11.328 2.289 8.025 1.00 92.56 85 LEU A N 1
ATOM 673 C CA . LEU A 1 85 ? -12.690 2.764 8.298 1.00 92.56 85 LEU A CA 1
ATOM 674 C C . LEU A 1 85 ? -12.962 2.881 9.803 1.00 92.56 85 LEU A C 1
ATOM 676 O O . LEU A 1 85 ? -13.675 3.788 10.235 1.00 92.56 85 LEU A O 1
ATOM 680 N N . ARG A 1 86 ? -12.363 2.000 10.608 1.00 93.38 86 ARG A N 1
ATOM 681 C CA . ARG A 1 86 ? -12.448 2.030 12.068 1.00 93.38 86 ARG A CA 1
ATOM 682 C C . ARG A 1 86 ? -11.793 3.286 12.640 1.00 93.38 86 ARG A C 1
ATOM 684 O O . ARG A 1 86 ? -12.398 3.955 13.469 1.00 93.38 86 ARG A O 1
ATOM 691 N N . GLN A 1 87 ? -10.602 3.665 12.167 1.00 93.06 87 GLN A N 1
ATOM 692 C CA . GLN A 1 87 ? -9.932 4.913 12.587 1.00 93.06 87 GLN A CA 1
ATOM 693 C C . GLN A 1 87 ? -10.744 6.167 12.221 1.00 93.06 87 GLN A C 1
ATOM 695 O O . GLN A 1 87 ? -10.748 7.164 12.952 1.00 93.06 87 GLN A O 1
ATOM 700 N N . LEU A 1 88 ? -11.477 6.095 11.108 1.00 91.38 88 LEU A N 1
ATOM 701 C CA . LEU A 1 88 ? -12.415 7.126 10.670 1.00 91.38 88 LEU A CA 1
ATOM 702 C C . LEU A 1 88 ? -13.724 7.150 11.479 1.00 91.38 88 LEU A C 1
ATOM 704 O O . LEU A 1 88 ? -14.471 8.118 11.369 1.00 91.38 88 LEU A O 1
ATOM 708 N N . GLY A 1 89 ? -14.002 6.130 12.296 1.00 91.50 89 GLY A N 1
ATOM 709 C CA . GLY A 1 89 ? -15.263 5.992 13.031 1.00 91.50 89 GLY A CA 1
ATOM 710 C C . GLY A 1 89 ? -16.463 5.660 12.137 1.00 91.50 89 GLY A C 1
ATOM 711 O O . GLY A 1 89 ? -17.598 5.928 12.519 1.00 91.50 89 GLY A O 1
ATOM 712 N N . LEU A 1 90 ? -16.225 5.113 10.939 1.00 92.50 90 LEU A N 1
ATOM 713 C CA . LEU A 1 90 ? -17.267 4.764 9.961 1.00 92.50 90 LEU A CA 1
ATOM 714 C C . LEU A 1 90 ? -17.789 3.330 10.123 1.00 92.50 90 LEU A C 1
ATOM 716 O O . LEU A 1 90 ? -18.818 2.979 9.549 1.00 92.50 90 LEU A O 1
ATOM 720 N N . VAL A 1 91 ? -17.080 2.506 10.893 1.00 94.81 91 VAL A N 1
ATOM 721 C CA . VAL A 1 91 ? -17.464 1.137 11.263 1.00 94.81 91 VAL A CA 1
ATOM 722 C C . VAL A 1 91 ? -17.227 0.926 12.764 1.00 94.81 91 VAL A C 1
ATOM 724 O O . VAL A 1 91 ? -16.498 1.717 13.372 1.00 94.81 91 VAL A O 1
ATOM 727 N N . PRO A 1 92 ? -17.831 -0.110 13.378 1.00 93.06 92 PRO A N 1
ATOM 728 C CA . PRO A 1 92 ? -17.605 -0.439 14.782 1.00 93.06 92 PRO A CA 1
ATOM 729 C C . PRO A 1 92 ? -16.129 -0.659 15.125 1.00 93.06 92 PRO A C 1
ATOM 731 O O . PRO A 1 92 ? -15.313 -1.006 14.273 1.00 93.06 92 PRO A O 1
ATOM 734 N N . GLU A 1 93 ? -15.783 -0.482 16.399 1.00 90.44 93 GLU A N 1
ATOM 735 C CA . GLU A 1 93 ? -14.422 -0.748 16.868 1.00 90.44 93 GLU A CA 1
ATOM 736 C C . GLU A 1 93 ? -14.100 -2.249 16.879 1.00 90.44 93 GLU A C 1
ATOM 738 O O . GLU A 1 93 ? -12.990 -2.655 16.536 1.00 90.44 93 GLU A O 1
ATOM 743 N N . GLU A 1 94 ? -15.107 -3.074 17.154 1.00 89.56 94 GLU A N 1
ATOM 744 C CA . GLU A 1 94 ? -15.014 -4.529 17.180 1.00 89.56 94 GLU A CA 1
ATOM 745 C C . GLU A 1 94 ? -16.003 -5.145 16.190 1.00 89.56 94 GLU A C 1
ATOM 747 O O . GLU A 1 94 ? -17.136 -4.679 16.043 1.00 89.56 94 GLU A O 1
ATOM 752 N N . ILE A 1 95 ? -15.578 -6.217 15.520 1.00 85.12 95 ILE A N 1
ATOM 753 C CA . ILE A 1 95 ? -16.475 -7.021 14.691 1.00 85.12 95 ILE A CA 1
ATOM 754 C C . ILE A 1 95 ? -17.355 -7.837 15.648 1.00 85.12 95 ILE A C 1
ATOM 756 O O . ILE A 1 95 ? -16.803 -8.537 16.502 1.00 85.12 95 ILE A O 1
ATOM 760 N N . PRO A 1 96 ? -18.696 -7.773 15.535 1.00 84.06 96 PRO A N 1
ATOM 761 C CA . PRO A 1 96 ? -19.576 -8.560 16.385 1.00 84.06 96 PRO A CA 1
ATOM 762 C C . PRO A 1 96 ? -19.254 -10.057 16.293 1.00 84.06 96 PRO A C 1
ATOM 764 O O . PRO A 1 96 ? -18.879 -10.535 15.216 1.00 84.06 96 PRO A O 1
ATOM 767 N N . PRO A 1 97 ? -19.429 -10.816 17.386 1.00 83.38 97 PRO A N 1
ATOM 768 C CA . PRO A 1 97 ? -19.353 -12.266 17.315 1.00 83.38 97 PRO A CA 1
ATOM 769 C C . PRO A 1 97 ? -20.431 -12.803 16.360 1.00 83.38 97 PRO A C 1
ATOM 771 O O . PRO A 1 97 ? -21.522 -12.236 16.265 1.00 83.38 97 PRO A O 1
ATOM 774 N N . PHE A 1 98 ? -20.088 -13.875 15.646 1.00 76.75 98 PHE A N 1
ATOM 775 C CA . PHE A 1 98 ? -20.988 -14.609 14.752 1.00 76.75 98 PHE A CA 1
ATOM 776 C C . PHE A 1 98 ? -22.066 -15.388 15.514 1.00 76.75 98 PHE A C 1
ATOM 778 O O . PHE A 1 98 ? -21.779 -15.871 16.635 1.00 76.75 98 PHE A O 1
#

Secondary structure (DSSP, 8-state):
-PPPPPHHHHHHHHHHHHHHHHHHHT-TTGGGG---SSEEEEEEEEEEEETTTTEEEEEEEEEEEEEETTEEEEEEEEE-HHHHHHHTTSS-SSPPP-

pLDDT: mean 82.75, std 10.2, range [37.03, 94.81]

Sequence (98 aa):
MSAEPTALSKLNAEVVLRYLRVFETRDLDELAELVAEDRVATAFTLTYTHDLTGRDLTMTGIKSYRLSEGRIVEFWGETDLYGLLRQLGLVPEEIPPF

Foldseek 3Di:
DDDDDDPQRVLVVVLVVQVVVCVVVVVVVSQVQAFHDAKDKDWDWDWDQDVVPRDIFIKIWMKMFGHHRTHGPDIDIDIPVVSRCVVVVNDDVDDDDD

Radius of gyration: 16.57 Å; chains: 1; bounding box: 42×32×38 Å